Protein AF-A0A151AIA2-F1 (afdb_monomer_lite)

Secondary structure (DSSP, 8-state):
---HHHHHHHHHHHHTTPPEEEEETTEEEE-------HHHHHHHHHHHHHHHHHHHHHHHHHHHHHT-------GGGGT----HHHHHHHHHHHHHHTTSS-HHHHHHHHHHHHHS-HHHHHHHHHT-----

Organism: NCBI:txid1008153

Sequence (132 aa):
MRTERFQRRLDEEYADGWRIARDGETRVVLRNPDYGSAWLHALIALTTVWFTFGLGNLMYAVYAYLNSPTKLLTEDDCFEDPDPEADALTVLRQRYARGELSDEEFDHRLERLLGSDPERGRRERERTPERY

Structure (mmCIF, N/CA/C/O backbone):
data_AF-A0A151AIA2-F1
#
_entry.id   AF-A0A151AIA2-F1
#
loop_
_atom_site.group_PDB
_atom_site.id
_atom_site.type_symbol
_atom_site.label_atom_id
_atom_site.label_alt_id
_atom_site.label_comp_id
_atom_site.label_asym_id
_atom_site.label_entity_id
_atom_site.label_seq_id
_atom_site.pdbx_PDB_ins_code
_atom_site.Cartn_x
_atom_site.Cartn_y
_atom_site.Cartn_z
_atom_site.occupancy
_atom_site.B_iso_or_equiv
_atom_site.auth_seq_id
_atom_site.auth_comp_id
_atom_site.auth_asym_id
_atom_site.auth_atom_id
_atom_site.pdbx_PDB_model_num
ATOM 1 N N . MET A 1 1 ? -42.385 8.146 47.045 1.00 54.31 1 MET A N 1
ATOM 2 C CA . MET A 1 1 ? -41.171 7.936 47.868 1.00 54.31 1 MET A CA 1
ATOM 3 C C . MET A 1 1 ? -40.575 6.582 47.497 1.00 54.31 1 MET A C 1
ATOM 5 O O . MET A 1 1 ? -41.270 5.585 47.650 1.00 54.31 1 MET A O 1
ATOM 9 N N . ARG A 1 2 ? -39.363 6.538 46.919 1.00 61.75 2 ARG A N 1
ATOM 10 C CA . ARG A 1 2 ? -38.677 5.276 46.557 1.00 61.75 2 ARG A CA 1
ATOM 11 C C . ARG A 1 2 ? -38.257 4.535 47.833 1.00 61.75 2 ARG A C 1
ATOM 13 O O . ARG A 1 2 ? -37.746 5.158 48.754 1.00 61.75 2 ARG A O 1
ATOM 20 N N . THR A 1 3 ? -38.480 3.224 47.880 1.00 79.62 3 THR A N 1
ATOM 21 C CA . THR A 1 3 ? -38.172 2.362 49.033 1.00 79.62 3 THR A CA 1
ATOM 22 C C . THR A 1 3 ? -36.658 2.283 49.274 1.00 79.62 3 THR A C 1
ATOM 24 O O . THR A 1 3 ? -35.900 2.133 48.321 1.00 79.62 3 THR A O 1
ATOM 27 N N . GLU A 1 4 ? -36.196 2.315 50.527 1.00 76.25 4 GLU A N 1
ATOM 28 C CA . GLU A 1 4 ? -34.758 2.290 50.878 1.00 76.25 4 GLU A CA 1
ATOM 29 C C . GLU A 1 4 ? -33.999 1.081 50.306 1.00 76.25 4 GLU A C 1
ATOM 31 O O . GLU A 1 4 ? -32.838 1.184 49.923 1.00 76.25 4 GLU A O 1
ATOM 36 N N . ARG A 1 5 ? -34.675 -0.064 50.159 1.00 72.31 5 ARG A N 1
ATOM 37 C CA . ARG A 1 5 ? -34.102 -1.260 49.515 1.00 72.31 5 ARG A CA 1
ATOM 38 C C . ARG A 1 5 ? -33.789 -1.046 48.032 1.00 72.31 5 ARG A C 1
ATOM 40 O O . ARG A 1 5 ? -32.874 -1.665 47.508 1.00 72.31 5 ARG A O 1
ATOM 47 N N . PHE A 1 6 ? -34.560 -0.187 47.369 1.00 71.19 6 PHE A N 1
ATOM 48 C CA . PHE A 1 6 ? -34.373 0.162 45.965 1.00 71.19 6 PHE A CA 1
ATOM 49 C C . PHE A 1 6 ? -33.213 1.150 45.797 1.00 71.19 6 PHE A C 1
ATOM 51 O O . PHE A 1 6 ? -32.401 0.979 44.899 1.00 71.19 6 PHE A O 1
ATOM 58 N N . GLN A 1 7 ? -33.094 2.125 46.708 1.00 72.81 7 GLN A N 1
ATOM 59 C CA . GLN A 1 7 ? -31.959 3.060 46.769 1.00 72.81 7 GLN A CA 1
ATOM 60 C C . GLN A 1 7 ? -30.638 2.310 46.998 1.00 72.81 7 GLN A C 1
ATOM 62 O O . GLN A 1 7 ? -29.695 2.475 46.235 1.00 72.81 7 GLN A O 1
ATOM 67 N N . ARG A 1 8 ? -30.610 1.396 47.977 1.00 75.06 8 ARG A N 1
ATOM 68 C CA . ARG A 1 8 ? -29.407 0.626 48.322 1.00 75.06 8 ARG A CA 1
ATOM 69 C C . ARG A 1 8 ? -28.905 -0.256 47.175 1.00 75.06 8 ARG A C 1
ATOM 71 O O . ARG A 1 8 ? -27.703 -0.410 47.025 1.00 75.06 8 ARG A O 1
ATOM 78 N N . ARG A 1 9 ? -29.813 -0.817 46.369 1.00 69.12 9 ARG A N 1
ATOM 79 C CA . ARG A 1 9 ? -29.448 -1.658 45.220 1.00 69.12 9 ARG A CA 1
ATOM 80 C C . ARG A 1 9 ? -28.911 -0.841 44.043 1.00 69.12 9 ARG A C 1
ATOM 82 O O . ARG A 1 9 ? -27.963 -1.265 43.399 1.00 69.12 9 ARG A O 1
ATOM 89 N N . LEU A 1 10 ? -29.471 0.350 43.830 1.00 65.62 10 LEU A N 1
ATOM 90 C CA . LEU A 1 10 ? -28.967 1.315 42.854 1.00 65.62 10 LEU A CA 1
ATOM 91 C C . LEU A 1 10 ? -27.558 1.800 43.209 1.00 65.62 10 LEU A C 1
ATOM 93 O O . LEU A 1 10 ? -26.720 1.868 42.319 1.00 65.62 10 LEU A O 1
ATOM 97 N N . ASP A 1 11 ? -27.289 2.102 44.483 1.00 68.00 11 ASP A N 1
ATOM 98 C CA . ASP A 1 11 ? -25.956 2.526 44.937 1.00 68.00 11 ASP A CA 1
ATOM 99 C C . ASP A 1 11 ? -24.899 1.424 44.751 1.00 68.00 11 ASP A C 1
ATOM 101 O O . ASP A 1 11 ? -23.765 1.706 44.368 1.00 68.00 11 ASP A O 1
ATOM 105 N N . GLU A 1 12 ? -25.279 0.163 44.966 1.00 66.88 12 GLU A N 1
ATOM 106 C CA . GLU A 1 12 ? -24.414 -1.005 44.754 1.00 66.88 12 GLU A CA 1
ATOM 107 C C . GLU A 1 12 ? -24.112 -1.218 43.257 1.00 66.88 12 GLU A C 1
ATOM 109 O O . GLU A 1 12 ? -22.968 -1.451 42.876 1.00 66.88 12 GLU A O 1
ATOM 114 N N . GLU A 1 13 ? -25.109 -1.036 42.386 1.00 62.53 13 GLU A N 1
ATOM 115 C CA . GLU A 1 13 ? -24.959 -1.139 40.924 1.00 62.53 13 GLU A CA 1
ATOM 116 C C . GLU A 1 13 ? -24.221 0.070 40.310 1.00 62.53 13 GLU A C 1
ATOM 118 O O . GLU A 1 13 ? -23.548 -0.060 39.284 1.00 62.53 13 GLU A O 1
ATOM 123 N N . TYR A 1 14 ? -24.274 1.238 40.959 1.00 61.91 14 TYR A N 1
ATOM 124 C CA . TYR A 1 14 ? -23.457 2.406 40.616 1.00 61.91 14 TYR A CA 1
ATOM 125 C C . TYR A 1 14 ? -21.980 2.220 40.980 1.00 61.91 14 TYR A C 1
ATOM 127 O O . TYR A 1 14 ? -21.111 2.674 40.229 1.00 61.91 14 TYR A O 1
ATOM 135 N N . ALA A 1 15 ? -21.687 1.547 42.101 1.00 56.62 15 ALA A N 1
ATOM 136 C CA . ALA A 1 15 ? -20.320 1.227 42.516 1.00 56.62 15 ALA A CA 1
ATOM 137 C C . ALA A 1 15 ? -19.605 0.294 41.517 1.00 56.62 15 ALA A C 1
ATOM 139 O O . ALA A 1 15 ? -18.389 0.384 41.364 1.00 56.62 15 ALA A O 1
ATOM 140 N N . ASP A 1 16 ? -20.367 -0.510 40.770 1.00 53.12 16 ASP A N 1
ATOM 141 C CA . ASP A 1 16 ? -19.881 -1.408 39.711 1.00 53.12 16 ASP A CA 1
ATOM 142 C C . ASP A 1 16 ? -19.668 -0.720 38.341 1.00 53.12 16 ASP A C 1
ATOM 144 O O . ASP A 1 16 ? -19.342 -1.373 37.349 1.00 53.12 16 ASP A O 1
ATOM 148 N N . GLY A 1 17 ? -19.823 0.609 38.253 1.00 55.94 17 GLY A N 1
ATOM 149 C CA . GLY A 1 17 ? -19.419 1.395 37.077 1.00 55.94 17 GLY A CA 1
ATOM 150 C C . GLY A 1 17 ? -20.470 1.541 35.967 1.00 55.94 17 GLY A C 1
ATOM 151 O O . GLY A 1 17 ? -20.152 2.011 34.870 1.00 55.94 17 GLY A O 1
ATOM 152 N N . TRP A 1 18 ? -21.733 1.199 36.228 1.00 53.19 18 TRP A N 1
ATOM 153 C CA . TRP A 1 18 ? -22.818 1.304 35.249 1.00 53.19 18 TRP A CA 1
ATOM 154 C C . TRP A 1 18 ? -23.409 2.728 35.207 1.00 53.19 18 TRP A C 1
ATOM 156 O O . TRP A 1 18 ? -23.892 3.245 36.211 1.00 53.19 18 TRP A O 1
ATOM 166 N N . ARG A 1 19 ? -23.404 3.394 34.037 1.00 54.53 19 ARG A N 1
ATOM 167 C CA . ARG A 1 19 ? -24.003 4.739 33.852 1.00 54.53 19 ARG A CA 1
ATOM 168 C C . ARG A 1 19 ? -25.458 4.662 33.360 1.00 54.53 19 ARG A C 1
ATOM 170 O O . ARG A 1 19 ? -25.772 3.902 32.443 1.00 54.53 19 ARG A O 1
ATOM 177 N N . ILE A 1 20 ? -26.343 5.492 33.926 1.00 55.03 20 ILE A N 1
ATOM 178 C CA . ILE A 1 20 ? -27.768 5.572 33.550 1.00 55.03 20 ILE A CA 1
ATOM 179 C C . ILE A 1 20 ? -27.931 6.201 32.158 1.00 55.03 20 ILE A C 1
ATOM 181 O O . ILE A 1 20 ? -27.535 7.343 31.936 1.00 55.03 20 ILE A O 1
ATOM 185 N N . ALA A 1 21 ? -28.549 5.468 31.224 1.00 57.06 21 ALA A N 1
ATOM 186 C CA . ALA A 1 21 ? -28.788 5.929 29.852 1.00 57.06 21 ALA A CA 1
ATOM 187 C C . ALA A 1 21 ? -30.167 6.602 29.649 1.00 57.06 21 ALA A C 1
ATOM 189 O O . ALA A 1 21 ? -30.326 7.401 28.727 1.00 57.06 21 ALA A O 1
ATOM 190 N N . ARG A 1 22 ? -31.167 6.296 30.491 1.00 48.25 22 ARG A N 1
ATOM 191 C CA . ARG A 1 22 ? -32.479 6.975 30.563 1.00 48.25 22 ARG A CA 1
ATOM 192 C C . ARG A 1 22 ? -33.174 6.620 31.880 1.00 48.25 22 ARG A C 1
ATOM 194 O O . ARG A 1 22 ? -33.243 5.440 32.221 1.00 48.25 22 ARG A O 1
ATOM 201 N N . ASP A 1 23 ? -33.700 7.622 32.580 1.00 48.62 23 ASP A N 1
ATOM 202 C CA . ASP A 1 23 ? -34.513 7.445 33.791 1.00 48.62 23 ASP A CA 1
ATOM 203 C C . ASP A 1 23 ? -35.999 7.486 33.402 1.00 48.62 23 ASP A C 1
ATOM 205 O O . ASP A 1 23 ? -36.488 8.489 32.882 1.00 48.62 23 ASP A O 1
ATOM 209 N N . GLY A 1 24 ? -36.695 6.363 33.571 1.00 56.56 24 GLY A N 1
ATOM 210 C CA . GLY A 1 24 ? -38.150 6.273 33.486 1.00 56.56 24 GLY A CA 1
ATOM 211 C C . GLY A 1 24 ? -38.696 5.806 34.832 1.00 56.56 24 GLY A C 1
ATOM 212 O O . GLY A 1 24 ? -38.093 4.940 35.465 1.00 56.56 24 GLY A O 1
ATOM 213 N N . GLU A 1 25 ? -39.846 6.343 35.260 1.00 52.03 25 GLU A N 1
ATOM 214 C CA . GLU A 1 25 ? -40.395 6.228 36.630 1.00 52.03 25 GLU A CA 1
ATOM 215 C C . GLU A 1 25 ? -40.465 4.804 37.216 1.00 52.03 25 GLU A C 1
ATOM 217 O O . GLU A 1 25 ? -40.467 4.645 38.436 1.00 52.03 25 GLU A O 1
ATOM 222 N N . THR A 1 26 ? -40.481 3.765 36.379 1.00 51.84 26 THR A N 1
ATOM 223 C CA . THR A 1 26 ? -40.589 2.355 36.793 1.00 51.84 26 THR A CA 1
ATOM 224 C C . THR A 1 26 ? -39.465 1.441 36.292 1.00 51.84 26 THR A C 1
ATOM 226 O O . THR A 1 26 ? -39.450 0.267 36.663 1.00 51.84 26 THR A O 1
ATOM 229 N N . ARG A 1 27 ? -38.506 1.923 35.483 1.00 45.69 27 ARG A N 1
ATOM 230 C CA . ARG A 1 27 ? -37.415 1.076 34.964 1.00 45.69 27 ARG A CA 1
ATOM 231 C C . ARG A 1 27 ? -36.195 1.889 34.525 1.00 45.69 27 ARG A C 1
ATOM 233 O O . ARG A 1 27 ? -36.300 2.736 33.644 1.00 45.69 27 ARG A O 1
ATOM 240 N N . VAL A 1 28 ? -35.028 1.559 35.078 1.00 55.34 28 VAL A N 1
ATOM 241 C CA . VAL A 1 28 ? -33.723 2.078 34.641 1.00 55.34 28 VAL A CA 1
ATOM 242 C C . VAL A 1 28 ? -33.098 1.058 33.686 1.00 55.34 28 VAL A C 1
ATOM 244 O O . VAL A 1 28 ? -32.964 -0.113 34.035 1.00 55.34 28 VAL A O 1
ATOM 247 N N . VAL A 1 29 ? -32.749 1.480 32.467 1.00 60.28 29 VAL A N 1
ATOM 248 C CA . VAL A 1 29 ? -31.990 0.653 31.513 1.00 60.28 29 VAL A CA 1
ATOM 249 C C . VAL A 1 29 ? -30.532 1.092 31.578 1.00 60.28 29 VAL A C 1
ATOM 251 O O . VAL A 1 29 ? -30.183 2.197 31.157 1.00 60.28 29 VAL A O 1
ATOM 254 N N . LEU A 1 30 ? -29.691 0.230 32.140 1.00 53.19 30 LEU A N 1
ATOM 255 C CA . LEU A 1 30 ? -28.246 0.419 32.204 1.00 53.19 30 LEU A CA 1
ATOM 256 C C . LEU A 1 30 ? -27.631 -0.081 30.887 1.00 53.19 30 LEU A C 1
ATOM 258 O O . LEU A 1 30 ? -27.987 -1.155 30.401 1.00 53.19 30 LEU A O 1
ATOM 262 N N . ARG A 1 31 ? -26.723 0.697 30.288 1.00 56.06 31 ARG A N 1
ATOM 263 C CA . ARG A 1 31 ? -25.974 0.304 29.084 1.00 56.06 31 ARG A CA 1
ATOM 264 C C . ARG A 1 31 ? -24.490 0.377 29.408 1.00 56.06 31 ARG A C 1
ATOM 266 O O . ARG A 1 31 ? -23.978 1.471 29.616 1.00 56.06 31 ARG A O 1
ATOM 273 N N . ASN A 1 32 ? -23.814 -0.766 29.413 1.00 47.56 32 ASN A N 1
ATOM 274 C CA . ASN A 1 32 ? 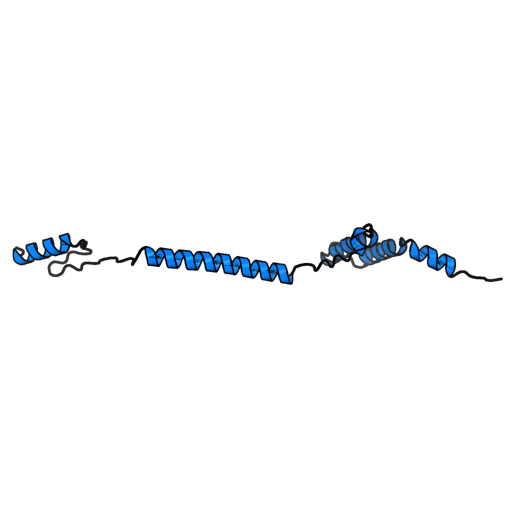-22.358 -0.822 29.446 1.00 47.56 32 ASN A CA 1
ATOM 275 C C . ASN A 1 32 ? -21.848 -0.872 27.994 1.00 47.56 32 ASN A C 1
ATOM 277 O O . ASN A 1 32 ? -22.085 -1.875 27.315 1.00 47.56 32 ASN A O 1
ATOM 281 N N . PRO A 1 33 ? -21.261 0.209 27.448 1.00 56.22 33 PRO A N 1
ATOM 282 C CA . PRO A 1 33 ? -20.601 0.147 26.155 1.00 56.22 33 PRO A CA 1
ATOM 283 C C . PRO A 1 33 ? -19.263 -0.578 26.335 1.00 56.22 33 PRO A C 1
ATOM 285 O O . PRO A 1 33 ? -18.223 0.046 26.529 1.00 56.22 33 PRO A O 1
ATOM 288 N N . ASP A 1 34 ? -19.308 -1.905 26.297 1.00 60.88 34 ASP A N 1
ATOM 289 C CA . ASP A 1 34 ? -18.105 -2.724 26.286 1.00 60.88 34 ASP A CA 1
ATOM 290 C C . ASP A 1 34 ? -17.542 -2.735 24.858 1.00 60.88 34 ASP A C 1
ATOM 292 O O . ASP A 1 34 ? -18.097 -3.358 23.950 1.00 60.88 34 ASP A O 1
ATOM 296 N N . TYR A 1 35 ? -16.471 -1.973 24.631 1.00 66.06 35 TYR A N 1
ATOM 297 C CA . TYR A 1 35 ? -15.777 -1.934 23.340 1.00 66.06 35 TYR A CA 1
ATOM 298 C C . TYR A 1 35 ? -14.886 -3.165 23.133 1.00 66.06 35 TYR A C 1
ATOM 300 O O . TYR A 1 35 ? -14.236 -3.278 22.095 1.00 66.06 35 TYR A O 1
ATOM 308 N N . GLY A 1 36 ? -14.871 -4.101 24.085 1.00 68.56 36 GLY A N 1
ATOM 309 C CA . GLY A 1 36 ? -14.019 -5.274 24.052 1.00 68.56 36 GLY A CA 1
ATOM 310 C C . GLY A 1 36 ? -12.572 -4.963 24.430 1.00 68.56 36 GLY A C 1
ATOM 311 O O . GLY A 1 36 ? -12.156 -3.823 24.634 1.00 68.56 36 GLY A O 1
ATOM 312 N N . SER A 1 37 ? -11.787 -6.032 24.536 1.00 83.00 37 SER A N 1
ATOM 313 C CA . SER A 1 37 ? -10.386 -5.999 24.949 1.00 83.00 37 SER A CA 1
ATOM 314 C C . SER A 1 37 ? -9.527 -5.087 24.059 1.00 83.00 37 SER A C 1
ATOM 316 O O . SER A 1 37 ? -9.482 -5.251 22.839 1.00 83.00 37 SER A O 1
ATOM 318 N N . ALA A 1 38 ? -8.764 -4.176 24.673 1.00 85.44 38 ALA A N 1
ATOM 319 C CA . ALA A 1 38 ? -7.781 -3.339 23.976 1.00 85.44 38 ALA A CA 1
ATOM 320 C C . ALA A 1 38 ? -6.742 -4.173 23.200 1.00 85.44 38 ALA A C 1
ATOM 322 O O . ALA A 1 38 ? -6.268 -3.764 22.141 1.00 85.44 38 ALA A O 1
ATOM 323 N N . TRP A 1 39 ? -6.436 -5.376 23.692 1.00 86.31 39 TRP A N 1
ATOM 324 C CA . TRP A 1 39 ? -5.564 -6.32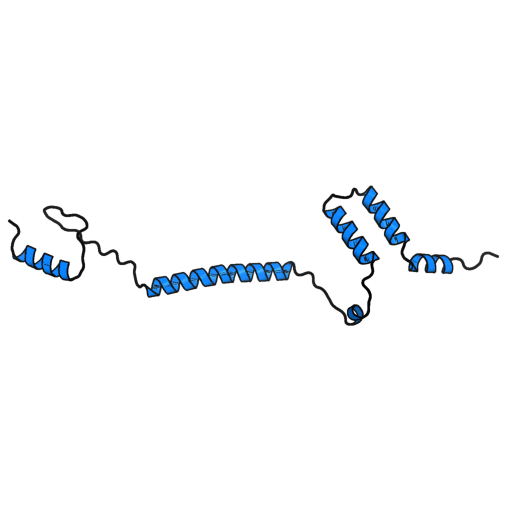9 23.011 1.00 86.31 39 TRP A CA 1
ATOM 325 C C . TRP A 1 39 ? -6.183 -6.861 21.712 1.00 86.31 39 TRP A C 1
ATOM 327 O O . TRP A 1 39 ? -5.478 -6.996 20.715 1.00 86.31 39 TRP A O 1
ATOM 337 N N . LEU A 1 40 ? -7.498 -7.109 21.688 1.00 90.25 40 LEU A N 1
ATOM 338 C CA . LEU A 1 40 ? -8.188 -7.537 20.469 1.00 90.25 40 LEU A CA 1
ATOM 339 C C . LEU A 1 40 ? -8.119 -6.448 19.393 1.00 90.25 40 LEU A C 1
ATOM 341 O O . LEU A 1 40 ? -7.837 -6.751 18.238 1.00 90.25 40 LEU A O 1
ATOM 345 N N . HIS A 1 41 ? -8.298 -5.182 19.775 1.00 91.12 41 HIS A N 1
ATOM 346 C CA . HIS A 1 41 ? -8.130 -4.055 18.852 1.00 91.12 41 HIS A CA 1
ATOM 347 C C . HIS A 1 41 ? -6.703 -3.941 18.325 1.00 91.12 41 HIS A C 1
ATOM 349 O O . HIS A 1 41 ? -6.518 -3.750 17.127 1.00 91.12 41 HIS A O 1
ATOM 355 N N . ALA A 1 42 ? -5.696 -4.104 19.187 1.00 92.56 42 ALA A N 1
ATOM 356 C CA . ALA A 1 42 ? -4.296 -4.085 18.773 1.00 92.56 42 ALA A CA 1
ATOM 357 C C . ALA A 1 42 ? -3.975 -5.222 17.789 1.00 92.56 42 ALA A C 1
ATOM 359 O O . ALA A 1 42 ? -3.320 -4.988 16.776 1.00 92.56 42 ALA A O 1
ATOM 360 N N . LEU A 1 43 ? -4.485 -6.432 18.047 1.00 93.38 43 LEU A N 1
ATOM 361 C CA . LEU A 1 43 ? -4.337 -7.573 17.147 1.00 93.38 43 LEU A CA 1
ATOM 362 C C . LEU A 1 43 ? -5.013 -7.309 15.801 1.00 93.38 43 LEU A C 1
ATOM 364 O O . LEU A 1 43 ? -4.395 -7.536 14.762 1.00 93.38 43 LEU A O 1
ATOM 368 N N . ILE A 1 44 ? -6.256 -6.814 15.809 1.00 90.81 44 ILE A N 1
ATOM 369 C CA . ILE A 1 44 ? -6.978 -6.461 14.584 1.00 90.81 44 ILE A CA 1
ATOM 370 C C . ILE A 1 44 ? -6.169 -5.424 13.814 1.00 90.81 44 ILE A C 1
ATOM 372 O O . ILE A 1 44 ? -5.817 -5.704 12.679 1.00 90.81 44 ILE A O 1
ATOM 376 N N . ALA A 1 45 ? -5.797 -4.302 14.435 1.00 90.31 45 ALA A N 1
ATOM 377 C CA . ALA A 1 45 ? -5.044 -3.229 13.791 1.00 90.31 45 ALA A CA 1
ATOM 378 C C . ALA A 1 45 ? -3.706 -3.711 13.216 1.00 90.31 45 ALA A C 1
ATOM 380 O O . ALA A 1 45 ? -3.385 -3.395 12.074 1.00 90.31 45 ALA A O 1
ATOM 381 N N . LEU A 1 46 ? -2.944 -4.511 13.968 1.00 93.44 46 LEU A N 1
ATOM 382 C CA . LEU A 1 46 ? -1.692 -5.091 13.487 1.00 93.44 46 LEU A CA 1
ATOM 383 C C . LEU A 1 46 ? -1.935 -5.980 12.266 1.00 93.44 46 LEU A C 1
ATOM 385 O O . LEU A 1 46 ? -1.217 -5.872 11.276 1.00 93.44 46 LEU A O 1
ATOM 389 N N . THR A 1 47 ? -2.963 -6.825 12.326 1.00 92.06 47 THR A N 1
ATOM 390 C CA . THR A 1 47 ? -3.304 -7.751 11.246 1.00 92.06 47 THR A CA 1
ATOM 391 C C . THR A 1 47 ? -3.760 -6.978 10.011 1.00 92.06 47 THR A C 1
ATOM 393 O O . THR A 1 47 ? -3.222 -7.199 8.933 1.00 92.06 47 THR A O 1
ATOM 396 N N . THR A 1 48 ? -4.676 -6.012 10.128 1.00 89.50 48 THR A N 1
ATOM 397 C CA . THR A 1 48 ? -5.106 -5.210 8.974 1.00 89.50 48 THR A CA 1
ATOM 398 C C . THR A 1 48 ? -3.961 -4.394 8.398 1.00 89.50 48 THR A C 1
ATOM 400 O O . THR A 1 48 ? -3.766 -4.437 7.188 1.00 89.50 48 THR A O 1
ATOM 403 N N . VAL A 1 49 ? -3.166 -3.698 9.214 1.00 92.06 49 VAL A N 1
ATOM 404 C CA . VAL A 1 49 ? -2.029 -2.909 8.711 1.00 92.06 49 VAL A CA 1
ATOM 405 C C . VAL A 1 49 ? -1.033 -3.811 7.987 1.00 92.06 49 VAL A C 1
ATOM 407 O O . VAL A 1 49 ? -0.709 -3.546 6.831 1.00 92.06 49 VAL A O 1
ATOM 410 N N . TRP A 1 50 ? -0.609 -4.907 8.621 1.00 88.81 50 TRP A N 1
ATOM 411 C CA . TRP A 1 50 ? 0.343 -5.852 8.041 1.00 88.81 50 TRP A CA 1
ATOM 412 C C . TRP A 1 50 ? -0.166 -6.467 6.739 1.00 88.81 50 TRP A C 1
ATOM 414 O O . TRP A 1 50 ? 0.566 -6.495 5.756 1.00 88.81 50 TRP A O 1
ATOM 424 N N . PHE A 1 51 ? -1.419 -6.928 6.692 1.00 85.94 51 PHE A N 1
ATOM 425 C CA . PHE A 1 51 ? -1.976 -7.526 5.479 1.00 85.94 51 PHE A CA 1
ATOM 426 C C . PHE A 1 51 ? -2.165 -6.503 4.360 1.00 85.94 51 PHE A C 1
ATOM 428 O O . PHE A 1 51 ? -1.949 -6.842 3.203 1.00 85.94 51 PHE A O 1
ATOM 435 N N . THR A 1 52 ? -2.514 -5.253 4.670 1.00 86.88 52 THR A N 1
ATOM 436 C CA . THR A 1 52 ? -2.709 -4.223 3.636 1.00 86.88 52 THR A CA 1
ATOM 437 C C . THR A 1 52 ? -1.368 -3.786 3.046 1.00 86.88 52 THR A C 1
ATOM 439 O O . THR A 1 52 ? -1.212 -3.730 1.827 1.00 86.88 52 THR A O 1
ATOM 442 N N . PHE A 1 53 ? -0.369 -3.551 3.903 1.00 89.81 53 PHE A N 1
ATOM 443 C CA . PHE A 1 53 ? 0.992 -3.229 3.469 1.00 89.81 53 PHE A CA 1
ATOM 444 C C . PHE A 1 53 ? 1.659 -4.417 2.769 1.00 89.81 53 PHE A C 1
ATOM 446 O O . PHE A 1 53 ? 2.293 -4.248 1.732 1.00 89.81 53 PHE A O 1
ATOM 453 N N . GLY A 1 54 ? 1.478 -5.626 3.300 1.00 88.38 54 GLY A N 1
ATOM 454 C CA . GLY A 1 54 ? 2.003 -6.864 2.736 1.00 88.38 54 GLY A CA 1
ATOM 455 C C . GLY A 1 54 ? 1.390 -7.189 1.379 1.00 88.38 54 GLY A C 1
ATOM 456 O O . GLY A 1 54 ? 2.126 -7.514 0.454 1.00 88.38 54 GLY A O 1
ATOM 457 N N . LEU A 1 55 ? 0.070 -7.036 1.221 1.00 89.69 55 LEU A N 1
ATOM 458 C CA . LEU A 1 55 ? -0.605 -7.219 -0.064 1.00 89.69 55 LEU A CA 1
ATOM 459 C C . LEU A 1 55 ? -0.155 -6.170 -1.081 1.00 89.69 55 LEU A C 1
ATOM 461 O O . LEU A 1 55 ? 0.133 -6.526 -2.218 1.00 89.69 55 LEU A O 1
ATOM 465 N N . GLY A 1 56 ? -0.043 -4.903 -0.674 1.00 90.19 56 GLY A N 1
ATOM 466 C CA . GLY A 1 56 ? 0.494 -3.846 -1.531 1.00 90.19 56 GLY A CA 1
ATOM 467 C C . GLY A 1 56 ? 1.922 -4.146 -1.985 1.00 90.19 56 GLY A C 1
ATOM 468 O O . GLY A 1 56 ? 2.221 -4.056 -3.173 1.00 90.19 56 GLY A O 1
ATOM 469 N N . ASN A 1 57 ? 2.786 -4.583 -1.067 1.00 90.56 57 ASN A N 1
ATOM 470 C CA . ASN A 1 57 ? 4.167 -4.934 -1.381 1.00 90.56 57 ASN A CA 1
ATOM 471 C C . ASN A 1 57 ? 4.262 -6.197 -2.252 1.00 90.56 57 ASN A C 1
ATOM 473 O O . ASN A 1 57 ? 5.074 -6.246 -3.168 1.00 90.56 57 ASN A O 1
ATOM 477 N N . LEU A 1 58 ? 3.405 -7.198 -2.021 1.00 91.38 58 LEU A N 1
ATOM 478 C CA . LEU A 1 58 ? 3.301 -8.394 -2.859 1.00 91.38 58 LEU A CA 1
ATOM 479 C C . LEU A 1 58 ? 2.836 -8.036 -4.272 1.00 91.38 58 LEU A C 1
ATOM 481 O O . LEU A 1 58 ? 3.445 -8.471 -5.242 1.00 91.38 58 LEU A O 1
ATOM 485 N N . MET A 1 59 ? 1.786 -7.224 -4.400 1.00 93.44 59 MET A N 1
ATOM 486 C CA . MET A 1 59 ? 1.294 -6.741 -5.691 1.00 93.44 59 MET A CA 1
ATOM 487 C C . MET A 1 59 ? 2.359 -5.923 -6.416 1.00 93.44 59 MET A C 1
ATOM 489 O O . MET A 1 59 ? 2.557 -6.119 -7.611 1.00 93.44 59 MET A O 1
ATOM 493 N N . TYR A 1 60 ? 3.075 -5.055 -5.700 1.00 89.00 60 TYR A N 1
ATOM 494 C CA . TYR A 1 60 ? 4.200 -4.309 -6.250 1.00 89.00 60 TYR A CA 1
ATOM 495 C C . TYR A 1 60 ? 5.330 -5.239 -6.695 1.00 89.00 60 TYR A C 1
ATOM 497 O O . TYR A 1 60 ? 5.840 -5.070 -7.794 1.00 89.00 60 TYR A O 1
ATOM 505 N N . ALA A 1 61 ? 5.689 -6.248 -5.899 1.00 89.44 61 ALA A N 1
ATOM 506 C CA . ALA A 1 61 ? 6.707 -7.230 -6.257 1.00 89.44 61 ALA A CA 1
ATOM 507 C C . ALA A 1 61 ? 6.303 -8.046 -7.492 1.00 89.44 61 ALA A C 1
ATOM 509 O O . ALA A 1 61 ? 7.131 -8.258 -8.370 1.00 89.44 61 ALA A O 1
ATOM 510 N N . VAL A 1 62 ? 5.036 -8.456 -7.602 1.00 92.06 62 VAL A N 1
ATOM 511 C CA . VAL A 1 62 ? 4.501 -9.140 -8.790 1.00 92.06 62 VAL A CA 1
ATOM 512 C C . VAL A 1 62 ? 4.514 -8.213 -9.999 1.00 92.06 62 VAL A C 1
ATOM 514 O O . VAL A 1 62 ? 5.004 -8.604 -11.050 1.00 92.06 62 VAL A O 1
ATOM 517 N N . TYR A 1 63 ? 4.025 -6.980 -9.862 1.00 92.50 63 TYR A N 1
ATOM 518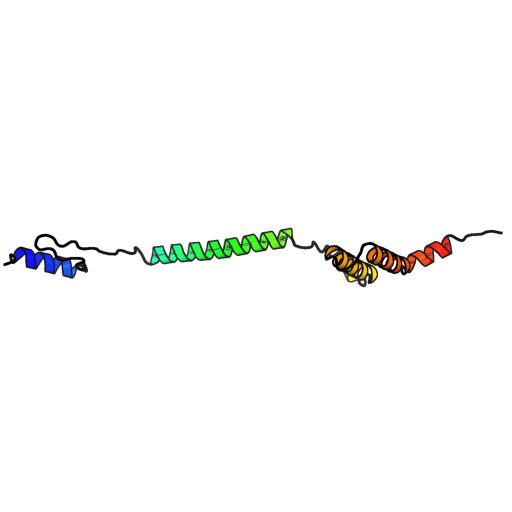 C CA . TYR A 1 63 ? 4.076 -5.978 -10.925 1.00 92.50 63 TYR A CA 1
ATOM 519 C C . TYR A 1 63 ? 5.514 -5.738 -11.388 1.00 92.50 63 TYR A C 1
ATOM 521 O O . TYR A 1 63 ? 5.796 -5.798 -12.580 1.00 92.50 63 TYR A O 1
ATOM 529 N N . ALA A 1 64 ? 6.431 -5.523 -10.444 1.00 87.31 64 ALA A N 1
ATOM 530 C CA . ALA A 1 64 ? 7.842 -5.332 -10.717 1.00 87.31 64 ALA A CA 1
ATOM 531 C C . ALA A 1 64 ? 8.429 -6.565 -11.396 1.00 87.31 64 ALA A C 1
ATOM 533 O O . ALA A 1 64 ? 9.138 -6.399 -12.371 1.00 87.31 64 ALA A O 1
ATOM 534 N N . TYR A 1 65 ? 8.111 -7.782 -10.954 1.00 87.31 65 TYR A N 1
ATOM 535 C CA . TYR A 1 65 ? 8.590 -9.020 -11.572 1.00 87.31 65 TYR A CA 1
ATOM 536 C C . TYR A 1 65 ? 8.083 -9.186 -13.011 1.00 87.31 65 TYR A C 1
ATOM 538 O O . TYR A 1 65 ? 8.871 -9.469 -13.907 1.00 87.31 65 TYR A O 1
ATOM 546 N N . LEU A 1 66 ? 6.789 -8.953 -13.247 1.00 88.62 66 LEU A N 1
ATOM 547 C CA . LEU A 1 66 ? 6.178 -9.048 -14.577 1.00 88.62 66 LEU A CA 1
ATOM 548 C C . LEU A 1 66 ? 6.681 -7.958 -15.536 1.00 88.62 66 LEU A C 1
ATOM 550 O O . LEU A 1 66 ? 6.813 -8.217 -16.728 1.00 88.62 66 LEU A O 1
ATOM 554 N N . ASN A 1 67 ? 6.983 -6.762 -15.021 1.00 81.75 67 ASN A N 1
ATOM 555 C CA . ASN A 1 67 ? 7.500 -5.632 -15.797 1.00 81.75 67 ASN A CA 1
ATOM 556 C C . ASN A 1 67 ? 9.021 -5.466 -15.694 1.00 81.75 67 ASN A C 1
ATOM 558 O O . ASN A 1 67 ? 9.544 -4.460 -16.169 1.00 81.75 67 ASN A O 1
ATOM 562 N N . SER A 1 68 ? 9.741 -6.401 -15.070 1.00 68.69 68 SER A N 1
ATOM 563 C CA . SER A 1 68 ? 11.196 -6.310 -14.958 1.00 68.69 68 SER A CA 1
ATOM 564 C C . SER A 1 68 ? 11.784 -6.585 -16.334 1.00 68.69 68 SER A C 1
ATOM 566 O O . SER A 1 68 ? 11.700 -7.726 -16.793 1.00 68.69 68 SER A O 1
ATOM 568 N N . PRO A 1 69 ? 12.397 -5.594 -17.008 1.00 59.44 69 PRO A N 1
ATOM 569 C CA . PRO A 1 69 ? 13.148 -5.888 -18.212 1.00 59.44 69 PRO A CA 1
ATOM 570 C C . PRO A 1 69 ? 14.288 -6.821 -17.804 1.00 59.44 69 PRO A C 1
ATOM 572 O O . PRO A 1 69 ? 15.164 -6.443 -17.023 1.00 59.44 69 PRO A O 1
ATOM 575 N N . THR A 1 70 ? 14.248 -8.066 -18.275 1.00 52.19 70 THR A N 1
ATOM 576 C CA . THR A 1 70 ? 15.327 -9.025 -18.051 1.00 52.19 70 THR A CA 1
ATOM 577 C C . THR A 1 70 ? 16.569 -8.505 -18.769 1.00 52.19 70 THR A C 1
ATOM 579 O O . THR A 1 70 ? 16.728 -8.697 -19.971 1.00 52.19 70 THR A O 1
ATOM 582 N N . LYS A 1 71 ? 17.441 -7.798 -18.045 1.00 58.38 71 LYS A N 1
ATOM 583 C CA . LYS A 1 71 ? 18.796 -7.497 -18.505 1.00 58.38 71 LYS A CA 1
ATOM 584 C C . LYS A 1 71 ? 19.641 -8.740 -18.271 1.00 58.38 71 LYS A C 1
ATOM 586 O O . LYS A 1 71 ? 20.095 -8.987 -17.157 1.00 58.38 71 LYS A O 1
ATOM 591 N N . LEU A 1 72 ? 19.781 -9.544 -19.317 1.00 49.16 72 LEU A N 1
ATOM 592 C CA . LEU A 1 72 ? 20.830 -10.548 -19.397 1.00 49.16 72 LEU A CA 1
ATOM 593 C C . LEU A 1 72 ? 22.134 -9.770 -19.566 1.00 49.16 72 LEU A C 1
ATOM 595 O O . LEU A 1 72 ? 22.379 -9.250 -20.644 1.00 49.16 72 LEU A O 1
ATOM 599 N N . LEU A 1 73 ? 22.888 -9.605 -18.479 1.00 56.91 73 LEU A N 1
ATOM 600 C CA . LEU A 1 73 ? 24.283 -9.194 -18.572 1.00 56.91 73 LEU A CA 1
ATOM 601 C C . LEU A 1 73 ? 25.105 -10.460 -18.801 1.00 56.91 73 LEU A C 1
ATOM 603 O O . LEU A 1 73 ? 25.198 -11.316 -17.920 1.00 56.91 73 LEU A O 1
ATOM 607 N N . THR A 1 74 ? 25.631 -10.584 -20.006 1.00 56.16 74 THR A N 1
ATOM 608 C CA . THR A 1 74 ? 26.615 -11.585 -20.411 1.00 56.16 74 THR A CA 1
ATOM 609 C C . THR A 1 74 ? 28.005 -11.060 -20.038 1.00 56.16 74 THR A C 1
ATOM 611 O O . THR A 1 74 ? 28.212 -9.851 -19.978 1.00 56.16 74 THR A O 1
ATOM 614 N N . GLU A 1 75 ? 28.981 -11.934 -19.771 1.00 60.66 75 GLU A N 1
ATOM 615 C CA . GLU A 1 75 ? 30.369 -11.509 -19.487 1.00 60.66 75 GLU A CA 1
ATOM 616 C C . GLU A 1 75 ? 30.992 -10.676 -20.627 1.00 60.66 75 GLU A C 1
ATOM 618 O O . GLU A 1 75 ? 31.884 -9.869 -20.366 1.00 60.66 75 GLU A O 1
ATOM 623 N N . ASP A 1 76 ? 30.467 -10.799 -21.851 1.00 59.19 76 ASP A N 1
ATOM 624 C CA . ASP A 1 76 ? 30.831 -9.980 -23.014 1.00 59.19 76 ASP A CA 1
ATOM 625 C C . ASP A 1 76 ? 30.349 -8.513 -22.904 1.00 59.19 76 ASP A C 1
ATOM 627 O O . ASP A 1 76 ? 31.046 -7.604 -23.352 1.00 59.19 76 ASP A O 1
ATOM 631 N N . ASP A 1 77 ? 29.242 -8.236 -22.195 1.00 62.44 77 ASP A N 1
ATOM 632 C CA . ASP A 1 77 ? 28.692 -6.873 -22.034 1.00 62.44 77 ASP A CA 1
ATOM 633 C C . ASP A 1 77 ? 29.588 -5.962 -21.169 1.00 62.44 77 ASP A C 1
ATOM 635 O O . ASP A 1 77 ? 29.431 -4.742 -21.159 1.00 62.44 77 ASP A O 1
ATOM 639 N N . CYS A 1 78 ? 30.534 -6.535 -20.415 1.00 59.31 78 CYS A N 1
ATOM 640 C CA . CYS A 1 78 ? 31.511 -5.770 -19.633 1.00 59.31 78 CYS A CA 1
ATOM 641 C C . CYS A 1 78 ? 32.632 -5.164 -20.497 1.00 59.31 78 CYS A C 1
ATOM 643 O O . CYS A 1 78 ? 33.381 -4.319 -20.001 1.00 59.31 78 CYS A O 1
ATOM 645 N N . PHE A 1 79 ? 32.770 -5.605 -21.750 1.00 56.62 79 PHE A N 1
ATOM 646 C CA . PHE A 1 79 ? 33.833 -5.182 -22.667 1.00 56.62 79 PHE A CA 1
ATOM 647 C C . PHE A 1 79 ? 33.307 -4.531 -23.952 1.00 56.62 79 PHE A C 1
ATOM 649 O O . PHE A 1 79 ? 34.108 -4.009 -24.727 1.00 56.62 79 PHE A O 1
ATOM 656 N N . GLU A 1 80 ? 31.991 -4.536 -24.167 1.00 60.81 80 GLU A N 1
ATOM 657 C CA . GLU A 1 80 ? 31.353 -3.954 -25.343 1.00 60.81 80 GLU A CA 1
ATOM 658 C C . GLU A 1 80 ? 30.906 -2.517 -25.038 1.00 60.81 80 GLU A C 1
ATOM 660 O O . GLU A 1 80 ? 30.055 -2.276 -24.178 1.00 60.81 80 GLU A O 1
ATOM 665 N N . ASP A 1 81 ? 31.506 -1.535 -25.720 1.00 67.06 81 ASP A N 1
ATOM 666 C CA . ASP A 1 81 ? 30.969 -0.173 -25.718 1.00 67.06 81 ASP A CA 1
ATOM 667 C C . ASP A 1 81 ? 29.531 -0.228 -26.267 1.00 67.06 81 ASP A C 1
ATOM 669 O O . ASP A 1 81 ? 29.296 -0.899 -27.276 1.00 67.06 81 ASP A O 1
ATOM 673 N N . PRO A 1 82 ? 28.558 0.446 -25.626 1.00 65.50 82 PRO A N 1
ATOM 674 C CA . PRO A 1 82 ? 27.166 0.370 -26.040 1.00 65.50 82 PRO A CA 1
ATOM 675 C C . PRO A 1 82 ? 27.042 0.812 -27.495 1.00 65.50 82 PRO A C 1
ATOM 677 O O . PRO A 1 82 ? 27.413 1.940 -27.825 1.00 65.50 82 PRO A O 1
ATOM 680 N N . ASP A 1 83 ? 26.506 -0.069 -28.344 1.00 75.38 83 ASP A N 1
ATOM 681 C CA . ASP A 1 83 ? 26.283 0.235 -29.753 1.00 75.38 83 ASP A CA 1
ATOM 682 C C . ASP A 1 83 ? 25.396 1.493 -29.870 1.00 75.38 83 ASP A C 1
ATOM 684 O O . ASP A 1 83 ? 24.209 1.462 -29.507 1.00 75.38 83 ASP A O 1
ATOM 688 N N . PRO A 1 84 ? 25.948 2.625 -30.350 1.00 73.19 84 PRO A N 1
ATOM 689 C CA . PRO A 1 84 ? 25.210 3.877 -30.434 1.00 73.19 84 PRO A CA 1
ATOM 690 C C . PRO A 1 84 ? 24.041 3.785 -31.423 1.00 73.19 84 PRO A C 1
ATOM 692 O O . PRO A 1 84 ? 23.080 4.551 -31.305 1.00 73.19 84 PRO A O 1
ATOM 695 N N . GLU A 1 85 ? 24.087 2.856 -32.383 1.00 75.12 85 GLU A N 1
ATOM 696 C CA . GLU A 1 85 ? 22.988 2.619 -33.314 1.00 75.12 85 GLU A CA 1
ATOM 697 C C . GLU A 1 85 ? 21.819 1.914 -32.618 1.00 75.12 85 GLU A C 1
ATOM 699 O O . GLU A 1 85 ? 20.671 2.350 -32.753 1.00 75.12 85 GLU A O 1
ATOM 704 N N . ALA A 1 86 ? 22.091 0.895 -31.797 1.00 76.50 86 ALA A N 1
ATOM 705 C CA . ALA A 1 86 ? 21.075 0.208 -31.002 1.00 76.50 86 ALA A CA 1
ATOM 706 C C . ALA A 1 86 ? 20.333 1.162 -30.044 1.00 76.50 86 ALA A C 1
ATOM 708 O O . ALA A 1 86 ? 19.100 1.091 -29.923 1.00 76.50 86 ALA A O 1
ATOM 709 N N . ASP A 1 87 ? 21.049 2.096 -29.411 1.00 81.38 87 ASP A N 1
ATOM 710 C CA . ASP A 1 87 ? 20.439 3.125 -28.558 1.00 81.38 87 ASP A CA 1
ATOM 711 C C . ASP A 1 87 ? 19.592 4.117 -29.384 1.00 81.38 87 ASP A C 1
ATOM 713 O O . ASP A 1 87 ? 18.424 4.378 -29.070 1.00 81.38 87 ASP A O 1
ATOM 717 N N . ALA A 1 88 ? 20.110 4.588 -30.524 1.00 86.00 88 ALA A N 1
ATOM 718 C CA . ALA A 1 88 ? 19.390 5.497 -31.418 1.00 86.00 88 ALA A CA 1
ATOM 719 C C . ALA A 1 88 ? 18.108 4.877 -32.014 1.00 86.00 88 ALA A C 1
ATOM 721 O O . ALA A 1 88 ? 17.062 5.538 -32.071 1.00 86.00 88 ALA A O 1
ATOM 722 N N . LEU A 1 89 ? 18.153 3.603 -32.420 1.00 88.56 89 LEU A N 1
ATOM 723 C CA . LEU A 1 89 ? 16.994 2.851 -32.915 1.00 88.56 89 LEU A CA 1
ATOM 724 C C . LEU A 1 89 ? 15.939 2.653 -31.822 1.00 88.56 89 LEU A C 1
ATOM 726 O O . LEU A 1 89 ? 14.736 2.747 -32.089 1.00 88.56 89 LEU A O 1
ATOM 730 N N . THR A 1 90 ? 16.379 2.422 -30.585 1.00 87.62 90 THR A N 1
ATOM 731 C CA . THR A 1 90 ? 15.490 2.281 -29.426 1.00 87.62 90 THR A CA 1
ATOM 732 C C . THR A 1 90 ? 14.713 3.573 -29.171 1.00 87.62 90 THR A C 1
ATOM 734 O O . THR A 1 90 ? 13.484 3.541 -29.046 1.00 87.62 90 THR A O 1
ATOM 737 N N . VAL A 1 91 ? 15.392 4.725 -29.196 1.00 89.56 91 VAL A N 1
ATOM 738 C CA . VAL A 1 91 ? 14.753 6.046 -29.071 1.00 89.56 91 VAL A CA 1
ATOM 739 C C . VAL A 1 91 ? 13.774 6.309 -30.221 1.00 89.56 91 VAL A C 1
ATOM 741 O O . VAL A 1 91 ? 12.670 6.812 -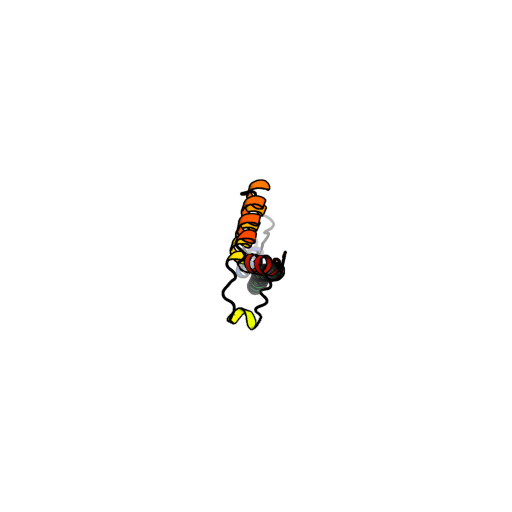29.990 1.00 89.56 91 VAL A O 1
ATOM 744 N N . LEU A 1 92 ? 14.139 5.951 -31.456 1.00 91.44 92 LEU A N 1
ATOM 745 C CA . LEU A 1 92 ? 13.289 6.144 -32.633 1.00 91.44 92 LEU A CA 1
ATOM 746 C C . LEU A 1 92 ? 11.984 5.334 -32.531 1.00 91.44 92 LEU A C 1
ATOM 748 O O . LEU A 1 92 ? 10.896 5.888 -32.709 1.00 91.44 92 LEU A O 1
ATOM 752 N N . ARG A 1 93 ? 12.078 4.050 -32.159 1.00 91.50 93 ARG A N 1
ATOM 753 C CA . ARG A 1 93 ? 10.919 3.163 -31.957 1.00 91.50 93 ARG A CA 1
ATOM 754 C C . ARG A 1 93 ? 10.006 3.656 -30.836 1.00 91.50 93 ARG A C 1
ATOM 756 O O . ARG A 1 93 ? 8.785 3.578 -30.953 1.00 91.50 93 ARG A O 1
ATOM 763 N N . GLN A 1 94 ? 10.578 4.188 -29.758 1.00 92.38 94 GLN A N 1
ATOM 764 C CA . GLN A 1 94 ? 9.799 4.712 -28.638 1.00 92.38 94 GLN A CA 1
ATOM 765 C C . GLN A 1 94 ? 8.948 5.927 -29.039 1.00 92.38 94 GLN A C 1
ATOM 767 O O . GLN A 1 94 ? 7.796 6.034 -28.617 1.00 92.38 94 GLN A O 1
ATOM 772 N N . ARG A 1 95 ? 9.490 6.836 -29.858 1.00 91.38 95 ARG A N 1
ATOM 773 C CA . ARG A 1 95 ? 8.748 8.014 -30.345 1.00 91.38 95 ARG A CA 1
ATOM 774 C C . ARG A 1 95 ? 7.650 7.638 -31.334 1.00 91.38 95 ARG A C 1
ATOM 776 O O . ARG A 1 95 ? 6.565 8.208 -31.268 1.00 91.38 95 ARG A O 1
ATOM 783 N N . TYR A 1 96 ? 7.905 6.636 -32.174 1.00 90.88 96 TYR A N 1
ATOM 784 C CA . TYR A 1 96 ? 6.896 6.043 -33.048 1.00 90.88 96 TYR A CA 1
ATOM 785 C C . TYR A 1 96 ? 5.720 5.458 -32.252 1.00 90.88 96 TYR A C 1
ATOM 787 O O . TYR A 1 96 ? 4.569 5.816 -32.481 1.00 90.88 96 TYR A O 1
ATOM 795 N N . ALA A 1 97 ? 6.007 4.649 -31.225 1.00 93.12 97 ALA A N 1
ATOM 796 C CA . ALA A 1 97 ? 4.979 4.062 -30.361 1.00 93.12 97 ALA A CA 1
ATOM 797 C C . ALA A 1 97 ? 4.153 5.111 -29.592 1.00 93.12 97 ALA A C 1
ATOM 799 O O . ALA A 1 97 ? 3.006 4.861 -29.229 1.00 93.12 97 ALA A O 1
ATOM 800 N N . ARG A 1 98 ? 4.733 6.290 -29.342 1.00 92.50 98 ARG A N 1
ATOM 801 C CA . ARG A 1 98 ? 4.051 7.429 -28.716 1.00 92.50 98 ARG A CA 1
ATOM 802 C C . ARG A 1 98 ? 3.270 8.292 -29.722 1.00 92.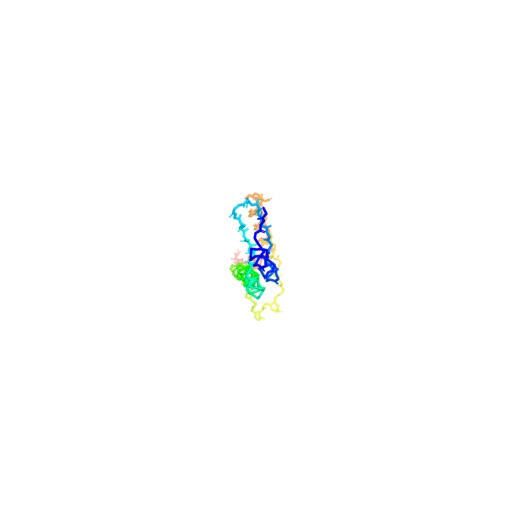50 98 ARG A C 1
ATOM 804 O O . ARG A 1 98 ? 2.557 9.197 -29.303 1.00 92.50 98 ARG A O 1
ATOM 811 N N . GLY A 1 99 ? 3.400 8.026 -31.024 1.00 92.12 99 GLY A N 1
ATOM 812 C CA . GLY A 1 99 ? 2.779 8.807 -32.097 1.00 92.12 99 GLY A CA 1
ATOM 813 C C . GLY A 1 99 ? 3.434 10.170 -32.342 1.00 92.12 99 GLY A C 1
ATOM 814 O O . GLY A 1 99 ? 2.817 11.041 -32.943 1.00 92.12 99 GLY A O 1
ATOM 815 N N . GLU A 1 100 ? 4.665 10.383 -31.863 1.00 93.56 100 GLU A N 1
ATOM 816 C CA . GLU A 1 100 ? 5.426 11.625 -32.088 1.00 93.56 100 GLU A CA 1
ATOM 817 C C . GLU A 1 100 ? 6.120 11.661 -33.463 1.00 93.56 100 GLU A C 1
ATOM 819 O O . GLU A 1 100 ? 6.603 12.715 -33.870 1.00 93.56 100 GLU A O 1
ATOM 824 N N . LEU A 1 101 ? 6.200 10.520 -34.159 1.00 91.06 101 LEU A N 1
ATOM 825 C CA . LEU A 1 101 ? 6.689 10.392 -35.536 1.00 91.06 101 LEU A CA 1
ATOM 826 C C . LEU A 1 101 ? 5.608 9.758 -36.408 1.00 91.06 101 LEU A C 1
ATOM 828 O O . LEU A 1 101 ? 4.953 8.810 -35.969 1.00 91.06 101 LEU A O 1
ATOM 832 N N . SER A 1 102 ? 5.487 10.227 -37.649 1.00 91.69 102 SER A N 1
ATOM 833 C CA . SER A 1 102 ? 4.722 9.519 -38.679 1.00 91.69 102 SER A CA 1
ATOM 834 C C . SER A 1 102 ? 5.491 8.306 -39.222 1.00 91.69 102 SER A C 1
ATOM 836 O O . SER A 1 102 ? 6.713 8.219 -39.071 1.00 91.69 102 SER A O 1
ATOM 838 N N . ASP A 1 103 ? 4.780 7.389 -39.887 1.00 90.31 103 ASP A N 1
ATOM 839 C CA . ASP A 1 103 ? 5.373 6.227 -40.568 1.00 90.31 103 ASP A CA 1
ATOM 840 C C . ASP A 1 103 ? 6.474 6.656 -41.563 1.00 90.31 103 ASP A C 1
ATOM 842 O O . ASP A 1 103 ? 7.585 6.135 -41.533 1.00 90.31 103 ASP A O 1
ATOM 846 N N . GLU A 1 104 ? 6.215 7.685 -42.379 1.00 92.12 104 GLU A N 1
ATOM 847 C CA . GLU A 1 104 ? 7.167 8.191 -43.383 1.00 92.12 104 GLU A CA 1
ATOM 848 C C . GLU A 1 104 ? 8.447 8.771 -42.750 1.00 92.12 104 GLU A C 1
ATOM 850 O O . GLU A 1 104 ? 9.560 8.550 -43.234 1.00 92.12 104 GLU A O 1
ATOM 855 N N . GLU A 1 105 ? 8.312 9.511 -41.644 1.00 90.94 105 GLU A N 1
ATOM 856 C CA . GLU A 1 105 ? 9.459 10.068 -40.922 1.00 90.94 105 GLU A CA 1
ATOM 857 C C . GLU A 1 105 ? 10.263 8.993 -40.189 1.00 90.94 105 GLU A C 1
ATOM 859 O O . GLU A 1 105 ? 11.482 9.128 -40.030 1.00 90.94 105 GLU A O 1
ATOM 864 N N . PHE A 1 106 ? 9.584 7.950 -39.711 1.00 92.94 106 PHE A N 1
ATOM 865 C CA . PHE A 1 106 ? 10.214 6.796 -39.093 1.00 92.94 106 PHE A CA 1
ATOM 866 C C . PHE A 1 106 ? 11.057 6.039 -40.117 1.00 92.94 106 PHE A C 1
ATOM 868 O O . PHE A 1 106 ? 12.249 5.852 -39.873 1.00 92.94 106 PHE A O 1
ATOM 875 N N . ASP A 1 107 ? 10.486 5.710 -41.276 1.00 91.06 107 ASP A N 1
ATOM 876 C CA . ASP A 1 107 ? 11.170 4.970 -42.338 1.00 91.06 107 ASP A CA 1
ATOM 877 C C . ASP A 1 107 ? 12.404 5.720 -42.847 1.00 91.06 107 ASP A C 1
ATOM 879 O O . ASP A 1 107 ? 13.499 5.156 -42.908 1.00 91.06 107 ASP A O 1
ATOM 883 N N . HIS A 1 108 ? 12.281 7.028 -43.102 1.00 90.38 108 HIS A N 1
ATOM 884 C CA . HIS A 1 108 ? 13.418 7.819 -43.569 1.00 90.38 108 HIS A CA 1
ATOM 885 C C . HIS A 1 108 ? 14.550 7.897 -42.525 1.00 90.38 108 HIS A C 1
ATOM 887 O O . HIS A 1 108 ? 15.738 7.840 -42.865 1.00 90.38 108 HIS A O 1
ATOM 893 N N . ARG A 1 109 ? 14.216 8.020 -41.232 1.00 90.19 109 ARG A N 1
ATOM 894 C CA . ARG A 1 109 ? 15.219 8.072 -40.153 1.00 90.19 109 ARG A CA 1
ATOM 895 C C . ARG A 1 109 ? 15.822 6.703 -39.852 1.00 90.19 109 ARG A C 1
ATOM 897 O O . ARG A 1 109 ? 17.009 6.655 -39.533 1.00 90.19 109 ARG A O 1
ATOM 904 N N . LEU A 1 110 ? 15.041 5.634 -39.977 1.00 90.69 110 LEU A N 1
ATOM 905 C CA . LEU A 1 110 ? 15.487 4.250 -39.851 1.00 90.69 110 LEU A CA 1
ATOM 906 C C . LEU A 1 110 ? 16.499 3.913 -40.947 1.00 90.69 110 LEU A C 1
ATOM 908 O O . LEU A 1 110 ? 17.579 3.412 -40.648 1.00 90.69 110 LEU A O 1
ATOM 912 N N . GLU A 1 111 ? 16.192 4.256 -42.198 1.00 88.31 111 GLU A N 1
ATOM 913 C CA . GLU A 1 111 ? 17.088 4.015 -43.329 1.00 88.31 111 GLU A CA 1
ATOM 914 C C . GLU A 1 111 ? 18.397 4.798 -43.198 1.00 88.31 111 GLU A C 1
ATOM 916 O O . GLU A 1 111 ? 19.469 4.267 -43.473 1.00 88.31 111 GLU A O 1
ATOM 921 N N . ARG A 1 112 ? 18.337 6.040 -42.707 1.00 88.06 112 ARG A N 1
ATOM 922 C CA . ARG A 1 112 ? 19.542 6.834 -42.446 1.00 88.06 112 ARG A CA 1
ATOM 923 C C . ARG A 1 112 ? 20.429 6.218 -41.360 1.00 88.06 112 ARG A C 1
ATOM 925 O O . ARG A 1 112 ? 21.644 6.274 -41.509 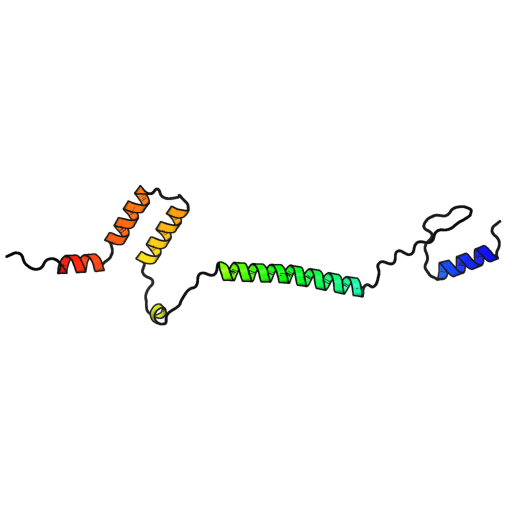1.00 88.06 112 ARG A O 1
ATOM 932 N N . LEU A 1 113 ? 19.844 5.669 -40.291 1.00 87.75 113 LEU A N 1
ATOM 933 C CA . LEU A 1 113 ? 20.592 5.003 -39.215 1.00 87.75 113 LEU A CA 1
ATOM 934 C C . LEU A 1 113 ? 21.229 3.698 -39.716 1.00 87.75 113 LEU A C 1
ATOM 936 O O . LEU A 1 113 ? 22.447 3.568 -39.657 1.00 87.75 113 LEU A O 1
ATOM 940 N N . LEU A 1 114 ? 20.444 2.832 -40.365 1.00 82.31 114 LEU A N 1
ATOM 941 C CA . LEU A 1 114 ? 20.926 1.573 -40.957 1.00 82.31 114 LEU A CA 1
ATOM 942 C C . LEU A 1 114 ? 21.889 1.778 -42.140 1.00 82.31 114 LEU A C 1
ATOM 944 O O . LEU A 1 114 ? 22.616 0.872 -42.545 1.00 82.31 114 LEU A O 1
ATOM 948 N N . GLY A 1 115 ? 21.844 2.949 -42.775 1.00 74.00 115 GLY A N 1
ATOM 949 C CA . GLY A 1 115 ? 22.762 3.351 -43.837 1.00 74.00 115 GLY A CA 1
ATOM 950 C C . GLY A 1 115 ? 24.103 3.867 -43.314 1.00 74.00 115 GLY A C 1
ATOM 951 O O . GLY A 1 115 ? 25.075 3.868 -44.066 1.00 74.00 115 GLY A O 1
ATOM 952 N N . SER A 1 116 ? 24.167 4.289 -42.047 1.00 71.12 116 SER A N 1
ATOM 953 C CA . SER A 1 116 ? 25.411 4.697 -41.384 1.00 71.12 116 SER A CA 1
ATOM 954 C C . SER A 1 116 ? 26.188 3.543 -40.742 1.00 71.12 116 SER A C 1
ATOM 956 O O . SER A 1 116 ? 27.272 3.790 -40.218 1.00 71.12 116 SER A O 1
ATOM 958 N N . ASP A 1 117 ? 25.679 2.311 -40.844 1.00 64.44 117 ASP A N 1
ATOM 959 C CA . ASP A 1 117 ? 26.357 1.088 -40.410 1.00 64.44 117 ASP A CA 1
ATOM 960 C C . ASP A 1 117 ? 27.738 0.951 -41.101 1.00 64.44 117 ASP A C 1
ATOM 962 O O . ASP A 1 117 ? 27.815 0.779 -42.331 1.00 64.44 117 ASP A O 1
ATOM 966 N N . PRO A 1 118 ? 28.852 1.017 -40.344 1.00 59.25 118 PRO A N 1
ATOM 967 C CA . PRO A 1 118 ? 30.197 0.919 -40.901 1.00 59.25 118 PRO A CA 1
ATOM 968 C C . PRO A 1 118 ? 30.483 -0.443 -41.565 1.00 59.25 118 PRO A C 1
ATOM 970 O O . PRO A 1 118 ? 31.328 -0.515 -42.464 1.00 59.25 118 PRO A O 1
ATOM 973 N N . GLU A 1 119 ? 29.769 -1.514 -41.201 1.00 57.75 119 GLU A N 1
ATOM 974 C CA . GLU A 1 119 ? 29.966 -2.863 -41.754 1.00 57.75 119 GLU A CA 1
ATOM 975 C C . GLU A 1 119 ? 29.308 -3.044 -43.131 1.00 57.75 119 GLU A C 1
ATOM 977 O O . GLU A 1 119 ? 29.815 -3.776 -43.995 1.00 57.75 119 GLU A O 1
ATOM 982 N N . ARG A 1 120 ? 28.215 -2.323 -43.410 1.00 55.97 120 ARG A N 1
ATOM 983 C CA . ARG A 1 120 ? 27.535 -2.355 -44.716 1.00 55.97 120 ARG A CA 1
ATOM 984 C C . ARG A 1 120 ? 28.427 -1.810 -45.836 1.00 55.97 120 ARG A C 1
ATOM 986 O O . ARG A 1 120 ? 28.502 -2.410 -46.911 1.00 55.97 120 ARG A O 1
ATOM 993 N N . GLY A 1 121 ? 29.192 -0.753 -45.549 1.00 57.72 121 GLY A N 1
ATOM 994 C CA . GLY A 1 121 ? 30.181 -0.187 -46.475 1.00 57.72 121 GLY A CA 1
ATOM 995 C C . GLY A 1 121 ? 31.368 -1.119 -46.758 1.00 57.72 121 GLY A C 1
ATOM 996 O O . GLY A 1 121 ? 31.949 -1.076 -47.846 1.00 57.72 121 GLY A O 1
ATOM 997 N N . ARG A 1 122 ? 31.714 -2.005 -45.813 1.00 58.66 122 ARG A N 1
ATOM 998 C CA . ARG A 1 122 ? 32.766 -3.019 -45.987 1.00 58.66 122 ARG A CA 1
ATOM 999 C C . ARG A 1 122 ? 32.309 -4.155 -46.904 1.00 58.66 122 ARG A C 1
ATOM 1001 O O . ARG A 1 122 ? 33.037 -4.521 -47.827 1.00 58.66 122 ARG A O 1
ATOM 1008 N N . ARG A 1 123 ? 31.075 -4.641 -46.724 1.00 59.62 123 ARG A N 1
ATOM 1009 C CA . ARG A 1 123 ? 30.482 -5.698 -47.566 1.00 59.62 123 ARG A CA 1
ATOM 1010 C C . ARG A 1 123 ? 30.250 -5.253 -49.008 1.00 59.62 123 ARG A C 1
ATOM 1012 O O . ARG A 1 123 ? 30.412 -6.056 -49.919 1.00 59.62 123 ARG A O 1
ATOM 1019 N N . GLU A 1 124 ? 29.898 -3.991 -49.239 1.00 60.31 124 GLU A N 1
ATOM 1020 C CA . GLU A 1 124 ? 29.706 -3.455 -50.594 1.00 60.31 124 GLU A CA 1
ATOM 1021 C C . GLU A 1 124 ? 31.037 -3.300 -51.357 1.00 60.31 124 GLU A C 1
ATOM 1023 O O . GLU A 1 124 ? 31.113 -3.607 -52.549 1.00 60.31 124 GLU A O 1
ATOM 1028 N N . ARG A 1 125 ? 32.123 -2.948 -50.651 1.00 57.00 125 ARG A N 1
ATOM 1029 C CA . ARG A 1 125 ? 33.490 -2.944 -51.206 1.00 57.00 125 ARG A CA 1
ATOM 1030 C C . ARG A 1 125 ? 33.997 -4.348 -51.537 1.00 57.00 125 ARG A C 1
ATOM 1032 O O . ARG A 1 125 ? 34.634 -4.522 -52.569 1.00 57.00 125 ARG A O 1
ATOM 1039 N N . GLU A 1 126 ? 33.683 -5.348 -50.715 1.00 61.81 126 GLU A N 1
ATOM 1040 C CA . GLU A 1 126 ? 34.027 -6.753 -50.993 1.00 61.81 126 GLU A CA 1
ATOM 1041 C C . GLU A 1 126 ? 33.154 -7.390 -52.088 1.00 61.81 126 GLU A C 1
ATOM 1043 O O . GLU A 1 126 ? 33.607 -8.295 -52.785 1.00 61.81 126 GLU A O 1
ATOM 1048 N N . ARG A 1 127 ? 31.921 -6.905 -52.304 1.00 63.22 127 ARG A N 1
ATOM 1049 C CA . ARG A 1 127 ? 31.003 -7.416 -53.341 1.00 63.22 127 ARG A CA 1
ATOM 1050 C C . ARG A 1 127 ? 31.305 -6.916 -54.755 1.00 63.22 127 ARG A C 1
ATOM 1052 O O . ARG A 1 127 ? 30.612 -7.314 -55.689 1.00 63.22 127 ARG A O 1
ATOM 1059 N N . THR A 1 128 ? 32.350 -6.111 -54.935 1.00 58.94 128 THR A N 1
ATOM 1060 C CA . THR A 1 128 ? 32.836 -5.736 -56.267 1.00 58.94 128 THR A CA 1
ATOM 1061 C C . THR A 1 128 ? 34.142 -6.467 -56.614 1.00 58.94 128 THR A C 1
ATOM 1063 O O . THR A 1 128 ? 35.168 -5.810 -56.781 1.00 58.94 128 THR A O 1
ATOM 1066 N N . PRO A 1 129 ? 34.175 -7.812 -56.739 1.00 62.25 129 PRO A N 1
ATOM 1067 C CA . PRO A 1 129 ? 35.252 -8.447 -57.468 1.00 62.25 129 PRO A CA 1
ATOM 1068 C C . PRO A 1 129 ? 34.927 -8.377 -58.966 1.00 62.25 129 PRO A C 1
ATOM 1070 O O . PRO A 1 129 ? 33.900 -8.877 -59.420 1.00 62.25 129 PRO A O 1
ATOM 1073 N N . GLU A 1 130 ? 35.847 -7.774 -59.715 1.00 63.22 130 GLU A N 1
ATOM 1074 C CA . GLU A 1 130 ? 36.175 -8.155 -61.093 1.00 63.22 130 GLU A CA 1
ATOM 1075 C C . GLU A 1 130 ? 35.050 -8.023 -62.143 1.00 63.22 130 GLU A C 1
ATOM 1077 O O . GLU A 1 130 ? 34.262 -8.936 -62.401 1.00 63.22 130 GLU A O 1
ATOM 1082 N N . ARG A 1 131 ? 35.085 -6.917 -62.895 1.00 51.88 131 ARG A N 1
ATOM 1083 C CA . ARG A 1 131 ? 34.718 -6.957 -64.316 1.00 51.88 131 ARG A CA 1
ATOM 1084 C C . ARG A 1 131 ? 35.842 -6.331 -65.143 1.00 51.88 131 ARG A C 1
ATOM 1086 O O . ARG A 1 131 ? 35.950 -5.112 -65.194 1.00 51.88 131 ARG A O 1
ATOM 1093 N N . TYR A 1 132 ? 36.660 -7.247 -65.669 1.00 52.94 132 TYR A N 1
ATOM 1094 C CA . TYR A 1 132 ? 37.578 -7.207 -66.817 1.00 52.94 132 TYR A CA 1
ATOM 1095 C C . TYR A 1 132 ? 37.664 -5.896 -67.608 1.00 52.94 132 TYR A C 1
ATOM 1097 O O . TYR A 1 132 ? 36.614 -5.460 -68.137 1.00 52.94 132 TYR A O 1
#

Radius of gyration: 40.66 Å; chains: 1; bounding box: 79×23×118 Å

InterPro domains:
  IPR018649 SHOCT domain [PF09851] (87-114)
  IPR058962 Protein of unknown function DUF8108-like, N-terminal domain [PF26438] (3-70)

pLDDT: mean 73.83, std 15.54, range [45.69, 93.56]

Foldseek 3Di:
DDDPVVVVVVVVVVVVPWDFPDDDPPDTDTDDPPPDDPVVVVVVVCVVVCCVVVVVVVVVVVVCVVPPPPPPDDPVVVVDDPDVLVVVLVVLVVCVVVVVDDPVRSVVVNCVSVVPPPVVVVVVVVVDPDDD